Protein AF-A0A1X0IMU0-F1 (afdb_monomer_lite)

Structure (mmCIF, N/CA/C/O backbone):
data_AF-A0A1X0IMU0-F1
#
_entry.id   AF-A0A1X0IMU0-F1
#
loop_
_atom_site.group_PDB
_atom_site.id
_atom_site.type_symbol
_atom_site.label_atom_id
_atom_site.label_alt_id
_atom_site.label_comp_id
_atom_site.label_asym_id
_atom_site.label_entity_id
_atom_site.label_seq_id
_atom_site.pdbx_PDB_ins_code
_atom_site.Cartn_x
_atom_site.Cartn_y
_atom_site.Cartn_z
_atom_site.occupancy
_atom_site.B_iso_or_equiv
_atom_site.auth_seq_id
_atom_site.auth_comp_id
_atom_site.auth_asym_id
_atom_site.auth_atom_id
_atom_site.pdbx_PDB_model_num
ATOM 1 N N . PRO A 1 1 ? 3.581 -2.287 7.346 1.00 54.59 1 PRO A N 1
ATOM 2 C CA . PRO A 1 1 ? 3.733 -0.839 7.056 1.00 54.59 1 PRO A CA 1
ATOM 3 C C . PRO A 1 1 ? 2.803 -0.345 5.921 1.00 54.59 1 PRO A C 1
ATOM 5 O O . PRO A 1 1 ? 3.197 0.488 5.113 1.00 54.59 1 PRO A O 1
ATOM 8 N N . TYR A 1 2 ? 1.553 -0.826 5.875 1.00 52.28 2 TYR A N 1
ATOM 9 C CA . TYR A 1 2 ? 0.602 -0.551 4.787 1.00 52.28 2 TYR A CA 1
ATOM 10 C C . TYR A 1 2 ? -0.325 0.639 5.071 1.00 52.28 2 TYR A C 1
ATOM 12 O O . TYR A 1 2 ? -1.475 0.602 4.677 1.00 52.28 2 TYR A O 1
ATOM 20 N N . HIS A 1 3 ? 0.102 1.682 5.790 1.00 63.00 3 HIS A N 1
ATOM 21 C CA . HIS A 1 3 ? -0.867 2.716 6.214 1.00 63.00 3 HIS A CA 1
ATOM 22 C C . HIS A 1 3 ? -0.364 4.155 6.134 1.00 63.00 3 HIS A C 1
ATOM 24 O O . HIS A 1 3 ? -1.173 5.073 6.161 1.00 63.00 3 HIS A O 1
ATOM 30 N N . HIS A 1 4 ? 0.942 4.393 5.976 1.00 70.50 4 HIS A N 1
ATOM 31 C CA . HIS A 1 4 ? 1.440 5.769 6.023 1.00 70.50 4 HIS A CA 1
ATOM 32 C C . HIS A 1 4 ? 1.094 6.557 4.751 1.00 70.50 4 HIS A C 1
ATOM 34 O O . HIS A 1 4 ? 0.587 7.670 4.831 1.00 70.50 4 HIS A O 1
ATOM 40 N N . ARG A 1 5 ? 1.299 5.956 3.570 1.00 81.62 5 ARG A N 1
ATOM 41 C CA . ARG A 1 5 ? 0.993 6.618 2.292 1.00 81.62 5 ARG A CA 1
ATOM 42 C C . ARG A 1 5 ? -0.511 6.843 2.101 1.00 81.62 5 ARG A C 1
ATOM 44 O O . ARG A 1 5 ? -0.891 7.955 1.768 1.00 81.62 5 ARG A O 1
ATOM 51 N N . ALA A 1 6 ? -1.332 5.822 2.350 1.00 82.25 6 ALA A N 1
ATOM 52 C CA . ALA A 1 6 ? -2.790 5.907 2.212 1.00 82.25 6 ALA A CA 1
ATOM 53 C C . ALA A 1 6 ? -3.396 6.985 3.129 1.00 82.25 6 ALA A C 1
ATOM 55 O O . ALA A 1 6 ? -4.241 7.759 2.699 1.00 82.25 6 ALA A O 1
ATOM 56 N N . HIS A 1 7 ? -2.895 7.107 4.364 1.00 81.06 7 HIS A N 1
ATOM 57 C CA . HIS A 1 7 ? -3.312 8.167 5.285 1.00 81.06 7 HIS A CA 1
ATOM 58 C C . HIS A 1 7 ? -2.972 9.568 4.758 1.00 81.06 7 HIS A C 1
ATOM 60 O O . HIS A 1 7 ? -3.810 10.460 4.782 1.00 81.06 7 HIS A O 1
ATOM 66 N N . HIS A 1 8 ? -1.757 9.774 4.239 1.00 86.75 8 HIS A N 1
ATOM 67 C CA . HIS A 1 8 ? -1.378 11.071 3.668 1.00 86.75 8 HIS A CA 1
ATOM 68 C C . HIS A 1 8 ? -2.117 11.410 2.370 1.00 86.75 8 HIS A C 1
ATOM 70 O O . HIS A 1 8 ? -2.261 12.588 2.054 1.00 86.75 8 HIS A O 1
ATOM 76 N N . HIS A 1 9 ? -2.570 10.399 1.629 1.00 86.94 9 HIS A N 1
ATOM 77 C CA . HIS A 1 9 ? -3.363 10.582 0.417 1.00 86.94 9 HIS A CA 1
ATOM 78 C C . HIS A 1 9 ? -4.855 10.835 0.709 1.00 86.94 9 HIS A C 1
ATOM 80 O O . HIS A 1 9 ? -5.578 11.282 -0.173 1.00 86.94 9 HIS A O 1
ATOM 86 N N . GLY A 1 10 ? -5.309 10.603 1.946 1.00 86.00 10 GLY A N 1
ATOM 87 C CA . GLY A 1 10 ? -6.718 10.727 2.327 1.00 86.00 10 GLY A CA 1
ATOM 88 C C . GLY A 1 10 ? -7.571 9.511 1.961 1.00 86.00 10 GLY A C 1
ATOM 89 O O . GLY A 1 10 ? -8.787 9.569 2.092 1.00 86.00 10 GLY A O 1
ATOM 90 N N . ASP A 1 11 ? -6.950 8.403 1.548 1.00 88.62 11 ASP A N 1
ATOM 91 C CA . ASP A 1 11 ? -7.658 7.157 1.219 1.00 88.62 11 ASP A CA 1
ATOM 92 C C . ASP A 1 11 ? -8.204 6.460 2.476 1.00 88.62 11 ASP A C 1
ATOM 94 O O . ASP A 1 11 ? -9.082 5.604 2.387 1.00 88.62 11 ASP A O 1
ATOM 98 N N . ILE A 1 12 ? -7.646 6.790 3.647 1.00 91.62 12 ILE A N 1
ATOM 99 C CA . ILE A 1 12 ? -8.080 6.273 4.945 1.00 91.62 12 ILE A CA 1
ATOM 100 C C . ILE A 1 12 ? -8.088 7.369 6.011 1.00 91.62 12 ILE A C 1
ATOM 102 O O . ILE A 1 12 ? -7.204 8.228 6.048 1.00 91.62 12 ILE A O 1
ATOM 106 N N . THR A 1 13 ? -9.027 7.268 6.949 1.00 92.50 13 THR A N 1
ATOM 107 C CA . THR A 1 13 ? -9.080 8.098 8.161 1.00 92.50 13 THR A CA 1
ATOM 108 C C . THR A 1 13 ? -8.714 7.253 9.378 1.00 92.50 13 THR A C 1
ATOM 110 O O . THR A 1 13 ? -9.263 6.172 9.567 1.00 92.50 13 THR A O 1
ATOM 113 N N . ILE A 1 14 ? -7.800 7.729 10.228 1.00 90.81 14 ILE A N 1
ATOM 114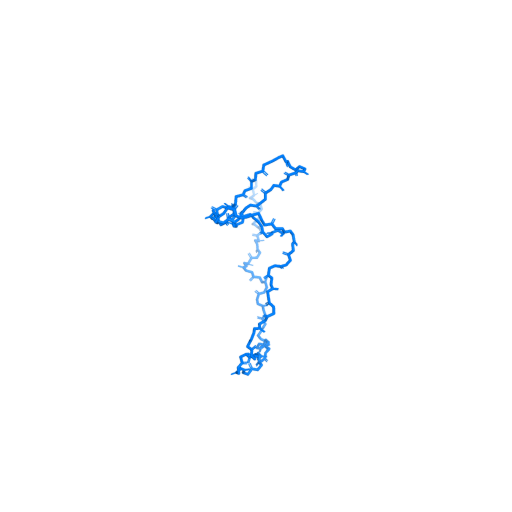 C CA . ILE A 1 14 ? -7.412 7.046 11.471 1.00 90.81 14 ILE A CA 1
ATOM 115 C C . ILE A 1 14 ? -7.908 7.872 12.658 1.00 90.81 14 ILE A C 1
ATOM 117 O O . ILE A 1 14 ? -7.593 9.054 12.769 1.00 90.81 14 ILE A O 1
ATOM 121 N N . THR A 1 15 ? -8.674 7.252 13.555 1.00 91.38 15 THR A N 1
ATOM 122 C CA . THR A 1 15 ? -9.262 7.904 14.736 1.00 91.38 15 THR A CA 1
ATOM 123 C C . THR A 1 15 ? -9.048 7.077 16.006 1.00 91.38 15 THR A C 1
ATOM 125 O O . THR A 1 15 ? -8.758 5.881 15.943 1.00 91.38 15 THR A O 1
ATOM 128 N N . GLY A 1 16 ? -9.213 7.715 17.168 1.00 89.69 16 GLY A N 1
ATOM 129 C CA . GLY A 1 16 ? -9.143 7.064 18.478 1.00 89.69 16 GLY A CA 1
ATOM 130 C C . GLY A 1 16 ? -7.747 7.059 19.117 1.00 89.69 16 GLY A C 1
ATOM 131 O O . GLY A 1 16 ? -6.772 7.526 18.524 1.00 89.69 16 GLY A O 1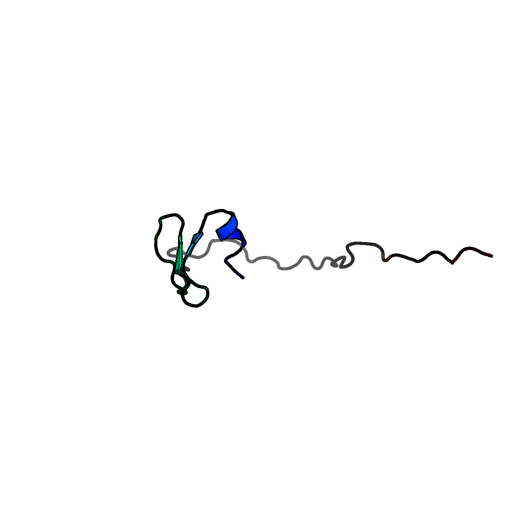
ATOM 132 N N . PRO A 1 17 ? -7.638 6.576 20.368 1.00 91.94 17 PRO A N 1
ATOM 133 C CA . PRO A 1 17 ? -6.363 6.468 21.066 1.00 91.94 17 PRO A CA 1
ATOM 134 C C . PRO A 1 17 ? -5.515 5.333 20.478 1.00 91.94 17 PRO A C 1
ATOM 136 O O . PRO A 1 17 ? -6.044 4.370 19.930 1.00 91.94 17 PRO A O 1
ATOM 139 N N . ALA A 1 18 ? -4.193 5.392 20.662 1.00 85.88 18 ALA A N 1
ATOM 140 C CA . ALA A 1 18 ? -3.243 4.441 20.064 1.00 85.88 18 ALA A CA 1
ATOM 141 C C . ALA A 1 18 ? -3.553 2.951 20.335 1.00 85.88 18 ALA A C 1
ATOM 143 O O . ALA A 1 18 ? -3.230 2.097 19.515 1.00 85.88 18 ALA A O 1
ATOM 144 N N . HIS A 1 19 ? -4.197 2.638 21.463 1.00 89.25 19 HIS A N 1
ATOM 145 C CA . HIS A 1 19 ? -4.573 1.271 21.848 1.00 89.25 19 HIS A CA 1
ATOM 146 C C . HIS A 1 19 ? -5.949 0.828 21.314 1.00 89.25 19 HIS A C 1
ATOM 148 O O . HIS A 1 19 ? -6.313 -0.334 21.466 1.00 89.25 19 HIS A O 1
ATOM 154 N N . GLN A 1 20 ? -6.729 1.741 20.727 1.00 88.75 20 GLN A N 1
ATOM 155 C CA . GLN A 1 20 ? -8.076 1.497 20.198 1.00 88.75 20 GLN A CA 1
ATOM 156 C C . GLN A 1 20 ? -8.288 2.291 18.903 1.00 88.75 20 GLN A C 1
ATOM 158 O O . GLN A 1 20 ? -9.236 3.067 18.769 1.00 88.75 20 GLN A O 1
ATOM 163 N N . LEU A 1 21 ? -7.363 2.127 17.959 1.00 89.06 21 LEU A N 1
ATOM 164 C CA . LEU A 1 21 ? -7.448 2.795 16.668 1.00 89.06 21 LEU A CA 1
ATOM 165 C C . LEU A 1 21 ? -8.612 2.236 15.848 1.00 89.06 21 LEU A C 1
ATOM 167 O O . LEU A 1 21 ? -8.754 1.022 15.700 1.00 89.06 21 LEU A O 1
ATOM 171 N N . THR A 1 22 ? -9.398 3.140 15.273 1.00 90.94 22 THR A N 1
ATOM 172 C CA . THR A 1 22 ? -10.380 2.833 14.232 1.00 90.94 22 THR A CA 1
ATOM 173 C C . THR A 1 22 ? -9.873 3.407 12.918 1.00 90.94 22 THR A C 1
ATOM 175 O O . THR A 1 22 ? -9.521 4.586 12.850 1.00 90.94 22 THR A O 1
ATOM 178 N N . VAL A 1 23 ? -9.816 2.570 11.884 1.00 89.75 23 VAL A N 1
ATOM 179 C CA . VAL A 1 23 ? -9.428 2.976 10.531 1.00 89.75 23 VAL A CA 1
ATOM 180 C C . VAL A 1 23 ? -10.670 2.913 9.656 1.00 89.75 23 VAL A C 1
ATOM 182 O O . VAL A 1 23 ? -11.324 1.876 9.617 1.00 89.75 23 VAL A O 1
ATOM 185 N N . LEU A 1 24 ? -10.992 4.011 8.984 1.00 91.62 24 LEU A N 1
ATOM 186 C CA . LEU A 1 24 ? -12.075 4.100 8.009 1.00 91.62 24 LEU A CA 1
ATOM 187 C C . LEU A 1 24 ? -11.483 4.218 6.606 1.00 91.62 24 LEU A C 1
ATOM 189 O O . LEU A 1 24 ? -10.389 4.771 6.463 1.00 91.62 24 LEU A O 1
ATOM 193 N N . ASP A 1 25 ? -12.182 3.723 5.593 1.00 88.75 25 ASP A N 1
ATOM 194 C CA . ASP A 1 25 ? -11.876 4.052 4.199 1.00 88.75 25 ASP A CA 1
ATOM 195 C C . ASP A 1 25 ? -12.393 5.450 3.808 1.00 88.75 25 ASP A C 1
ATOM 197 O O . ASP A 1 25 ? -12.856 6.227 4.651 1.00 88.75 25 ASP A O 1
ATOM 201 N N . SER A 1 26 ? -12.269 5.788 2.525 1.00 88.56 26 SER A N 1
ATOM 202 C CA . SER A 1 26 ? -12.738 7.051 1.953 1.00 88.56 26 SER A CA 1
ATOM 203 C C . SER A 1 26 ? -14.258 7.226 1.992 1.00 88.56 26 SER A C 1
ATOM 205 O O . SER A 1 26 ? -14.727 8.362 1.953 1.00 88.56 26 SER A O 1
ATOM 207 N N . ASP A 1 27 ? -15.017 6.133 2.078 1.00 89.75 27 ASP A N 1
ATOM 208 C CA . ASP A 1 27 ? -16.480 6.141 2.151 1.00 89.75 27 ASP A CA 1
ATOM 209 C C . ASP A 1 27 ? -16.982 6.202 3.609 1.00 89.75 27 ASP A C 1
ATOM 211 O O . ASP A 1 27 ? -18.166 6.431 3.864 1.00 89.75 27 ASP A O 1
ATOM 215 N N . GLY A 1 28 ? -16.067 6.088 4.580 1.00 89.44 28 GLY A N 1
ATOM 216 C CA . GLY A 1 28 ? -16.352 6.140 6.012 1.00 89.44 28 GLY A CA 1
ATOM 217 C C . GLY A 1 28 ? -16.627 4.771 6.635 1.00 89.44 28 GLY A C 1
ATOM 218 O O . GLY A 1 28 ? -17.005 4.709 7.808 1.00 89.44 28 GLY A O 1
ATOM 219 N N . ASP A 1 29 ? -16.413 3.683 5.894 1.00 89.44 29 ASP A N 1
ATOM 220 C CA . ASP A 1 29 ? -16.648 2.331 6.379 1.00 89.44 29 ASP A CA 1
ATOM 221 C C . ASP A 1 29 ? -15.457 1.816 7.207 1.00 89.44 29 ASP A C 1
ATOM 223 O O . ASP A 1 29 ? -14.291 2.032 6.856 1.00 89.44 29 ASP A O 1
ATOM 227 N N . PRO A 1 30 ? -15.707 1.112 8.330 1.00 89.62 30 PRO A N 1
ATOM 228 C CA . PRO A 1 30 ? -14.643 0.611 9.185 1.00 89.62 30 PRO A CA 1
ATOM 229 C C . PRO A 1 30 ? -13.855 -0.518 8.517 1.00 89.62 30 PRO A C 1
ATOM 231 O O . PRO A 1 30 ? -14.357 -1.620 8.275 1.00 89.62 30 PRO A O 1
ATOM 234 N N . LEU A 1 31 ? -12.563 -0.273 8.311 1.00 86.69 31 LEU A N 1
ATOM 235 C CA . LEU A 1 31 ? -11.614 -1.261 7.829 1.00 86.69 31 LEU A CA 1
ATOM 236 C C . LEU A 1 31 ? -11.230 -2.216 8.960 1.00 86.69 31 LEU A C 1
ATOM 238 O O . LEU A 1 31 ? -10.712 -1.829 10.008 1.00 86.69 31 LEU A O 1
ATOM 242 N N . THR A 1 32 ? -11.454 -3.506 8.725 1.00 84.31 32 THR A N 1
ATOM 243 C CA . THR A 1 32 ? -11.015 -4.569 9.636 1.00 84.31 32 THR A CA 1
ATOM 244 C C . THR A 1 32 ? -9.659 -5.117 9.200 1.00 84.31 32 THR A C 1
ATOM 246 O O . THR A 1 32 ? -9.280 -5.016 8.037 1.00 84.31 32 THR A O 1
ATOM 249 N N . SER A 1 33 ? -8.940 -5.792 10.099 1.00 77.38 33 SER A N 1
ATOM 250 C CA . SER A 1 33 ? -7.683 -6.482 9.756 1.00 77.38 33 SER A CA 1
ATOM 251 C C . SER A 1 33 ? -7.864 -7.687 8.818 1.00 77.38 33 SER A C 1
ATOM 253 O O . SER A 1 33 ? -6.901 -8.404 8.548 1.00 77.38 33 SER A O 1
ATOM 255 N N . ARG A 1 34 ? -9.089 -7.969 8.357 1.00 78.12 34 ARG A N 1
ATOM 256 C CA . ARG A 1 34 ? -9.352 -9.061 7.422 1.00 78.12 34 ARG A CA 1
ATOM 257 C C . ARG A 1 34 ? -8.843 -8.692 6.037 1.00 78.12 34 ARG A C 1
ATOM 259 O O . ARG A 1 34 ? -8.928 -7.548 5.602 1.00 78.12 34 ARG A O 1
ATOM 266 N N . SER A 1 35 ? -8.355 -9.701 5.328 1.00 72.06 35 SER A N 1
ATOM 267 C CA . SER A 1 35 ? -8.002 -9.550 3.923 1.00 72.06 35 SER A CA 1
ATOM 268 C C . SER A 1 35 ? -9.234 -9.131 3.117 1.00 72.06 35 SER A C 1
ATOM 270 O O . SER A 1 35 ? -10.250 -9.825 3.137 1.00 72.06 35 SER A O 1
ATOM 272 N N . LEU A 1 36 ? -9.124 -8.019 2.389 1.00 71.81 36 LEU A N 1
ATOM 273 C CA . LEU A 1 36 ? -10.086 -7.634 1.353 1.00 71.81 36 LEU A CA 1
ATOM 274 C C . LEU A 1 36 ? -9.834 -8.368 0.030 1.00 71.81 36 LEU A C 1
ATOM 276 O O . LEU A 1 36 ? -10.642 -8.247 -0.890 1.00 71.81 36 LEU A O 1
ATOM 280 N N . ALA A 1 37 ? -8.721 -9.104 -0.091 1.00 77.25 37 ALA A N 1
ATOM 281 C CA . ALA A 1 37 ? -8.393 -9.819 -1.313 1.00 77.25 37 ALA A CA 1
ATOM 282 C C . ALA A 1 37 ? -9.489 -10.847 -1.604 1.00 77.25 37 ALA A C 1
ATOM 284 O O . ALA A 1 37 ? -9.648 -11.838 -0.887 1.00 77.25 37 ALA A O 1
ATOM 285 N N . ARG A 1 38 ? -10.260 -10.589 -2.659 1.00 76.19 38 ARG A N 1
ATOM 286 C CA . ARG A 1 38 ? -1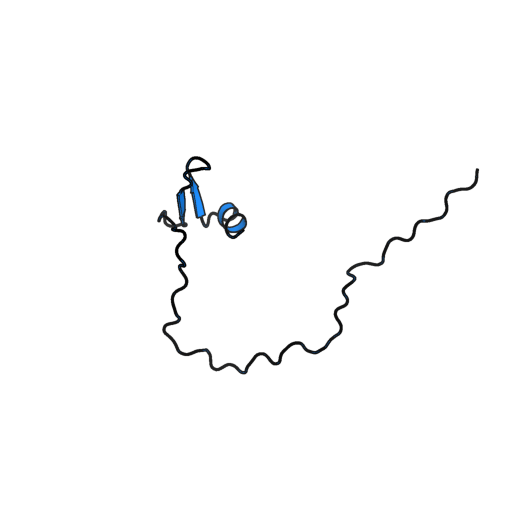1.238 -11.537 -3.177 1.00 76.19 38 ARG A CA 1
ATOM 287 C C . ARG A 1 38 ? -10.541 -12.453 -4.178 1.00 76.19 38 ARG A C 1
ATOM 289 O O . ARG A 1 38 ? -9.733 -11.960 -4.970 1.00 76.19 38 ARG A O 1
ATOM 296 N N . PRO A 1 39 ? -10.848 -13.760 -4.171 1.00 81.38 39 PRO A N 1
ATOM 297 C CA . PRO A 1 39 ? -10.438 -14.634 -5.254 1.00 81.38 39 PRO A CA 1
ATOM 298 C C . PRO A 1 39 ? -10.895 -14.040 -6.596 1.00 81.38 39 PRO A C 1
ATOM 300 O O . PRO A 1 39 ? -12.001 -13.496 -6.669 1.00 81.38 39 PRO A O 1
ATOM 303 N N . PRO A 1 40 ? -10.070 -14.108 -7.651 1.00 83.94 40 PRO A N 1
ATOM 304 C CA . PRO A 1 40 ? -10.501 -13.692 -8.976 1.00 83.94 40 PRO A CA 1
ATOM 305 C C . PRO A 1 40 ? -11.685 -14.556 -9.436 1.00 83.94 40 PRO A C 1
ATOM 307 O O . PRO A 1 40 ? -11.657 -15.777 -9.3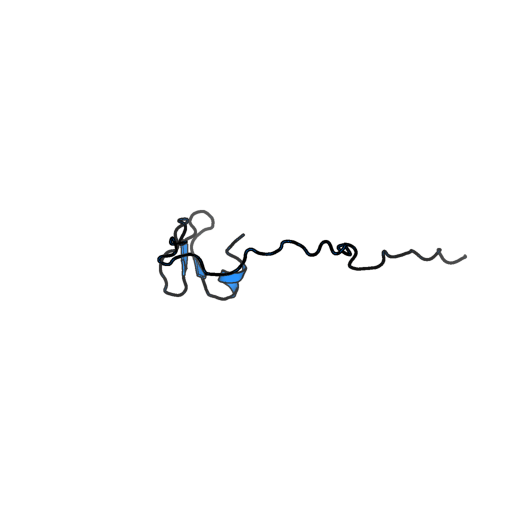11 1.00 83.94 40 PRO A O 1
ATOM 310 N N . ASN A 1 41 ? -12.718 -13.919 -9.996 1.00 90.06 41 ASN A N 1
ATOM 311 C CA . ASN A 1 41 ? -13.904 -14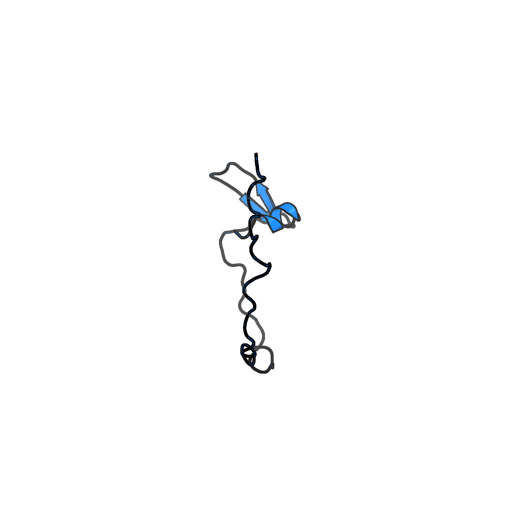.604 -10.541 1.00 90.06 41 ASN A CA 1
ATOM 312 C C . ASN A 1 41 ? -13.725 -15.050 -12.005 1.00 90.06 41 ASN A C 1
ATOM 314 O O . ASN A 1 41 ? -14.671 -15.512 -12.639 1.00 90.06 41 ASN A O 1
ATOM 318 N N . HIS A 1 42 ? -12.529 -14.872 -12.559 1.00 86.75 42 HIS A N 1
ATOM 319 C CA . HIS A 1 42 ? -12.212 -15.117 -13.960 1.00 86.75 42 HIS A CA 1
ATOM 320 C C . HIS A 1 42 ? -10.985 -16.025 -14.065 1.00 86.75 42 HIS A C 1
ATOM 322 O O . HIS A 1 42 ? -10.172 -16.050 -13.133 1.00 86.75 42 HIS A O 1
ATOM 328 N N . PRO A 1 43 ? -10.839 -16.772 -15.175 1.00 90.56 43 PRO A N 1
ATOM 329 C CA . PRO A 1 43 ? -9.628 -17.540 -15.424 1.00 90.56 43 PRO A CA 1
ATOM 330 C C . PRO A 1 43 ? -8.390 -16.627 -15.410 1.00 90.56 43 PRO A C 1
ATOM 332 O O . PRO A 1 43 ? -8.509 -15.427 -15.684 1.00 90.56 43 PRO A O 1
ATOM 335 N N . PRO A 1 44 ? -7.201 -17.175 -15.100 1.00 87.62 44 PRO A N 1
ATOM 336 C CA . PRO A 1 44 ? -5.950 -16.441 -15.231 1.00 87.62 44 PRO A CA 1
ATOM 337 C C . PRO A 1 44 ? -5.810 -15.821 -16.630 1.00 87.62 44 PRO A C 1
ATOM 339 O O . PRO A 1 44 ? -6.309 -16.398 -17.599 1.00 87.62 44 PRO A O 1
ATOM 342 N N . PRO A 1 45 ? -5.140 -14.664 -16.755 1.00 88.81 45 PRO A N 1
ATOM 343 C CA . PRO A 1 45 ? -4.895 -14.060 -18.057 1.00 88.81 45 PRO A CA 1
ATOM 344 C C . PRO A 1 45 ? -4.101 -15.017 -18.955 1.00 88.81 45 PRO A C 1
ATOM 346 O O . PRO A 1 45 ? -3.159 -15.663 -18.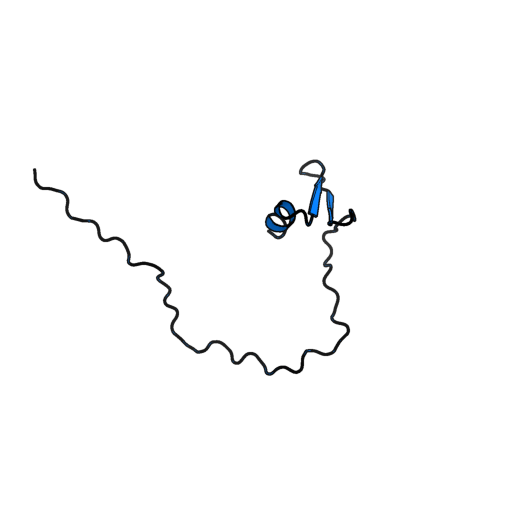493 1.00 88.81 45 PRO A O 1
ATOM 349 N N . ASP A 1 46 ? -4.468 -15.076 -20.237 1.00 94.62 46 ASP A N 1
ATOM 350 C CA . ASP A 1 46 ? -3.763 -15.859 -21.259 1.00 94.62 46 ASP A CA 1
ATOM 351 C C . ASP A 1 46 ? -2.489 -15.124 -21.698 1.00 94.62 46 ASP A C 1
ATOM 353 O O . ASP A 1 46 ? -2.418 -14.494 -22.754 1.00 94.62 46 ASP A O 1
ATOM 357 N N . VAL A 1 47 ? -1.501 -15.104 -20.803 1.00 93.75 47 VAL A N 1
ATOM 358 C CA . VAL A 1 47 ? -0.195 -14.478 -21.019 1.00 93.75 47 VAL A CA 1
ATOM 359 C C . VAL A 1 47 ? 0.915 -15.512 -20.832 1.00 93.75 47 VAL A C 1
ATOM 361 O O . VAL A 1 47 ? 0.840 -16.328 -19.907 1.00 93.75 47 VAL A O 1
ATOM 364 N N . PRO A 1 48 ? 1.970 -15.494 -21.671 1.00 93.81 48 PRO A N 1
ATOM 365 C CA . PRO A 1 48 ? 3.124 -16.358 -21.476 1.00 93.81 48 PRO A CA 1
ATOM 366 C C . PRO A 1 48 ? 3.752 -16.151 -20.091 1.00 93.81 48 PRO A C 1
ATOM 368 O O . PRO A 1 48 ? 3.755 -15.024 -19.583 1.00 93.81 48 PRO A O 1
ATOM 371 N N . PRO A 1 49 ? 4.335 -17.199 -19.485 1.00 89.31 49 PRO A N 1
ATOM 372 C CA . PRO A 1 49 ? 5.081 -17.055 -18.243 1.00 89.31 49 PRO A CA 1
ATOM 373 C C . PRO A 1 49 ? 6.172 -15.991 -18.369 1.00 89.31 49 PRO A C 1
ATOM 375 O O . PRO A 1 49 ? 6.828 -15.885 -19.408 1.00 89.31 49 PRO A O 1
ATOM 378 N N . CYS A 1 50 ? 6.405 -15.235 -17.293 1.00 88.50 50 CYS A N 1
ATOM 379 C CA . CYS A 1 50 ? 7.536 -14.316 -17.236 1.00 88.50 50 CYS A CA 1
ATOM 380 C C . CYS A 1 50 ? 8.828 -15.097 -17.547 1.00 88.50 50 CYS A C 1
ATOM 382 O O . CYS A 1 50 ? 9.126 -16.044 -16.814 1.00 88.50 50 CYS A O 1
ATOM 384 N N . PRO A 1 51 ? 9.618 -14.711 -18.570 1.00 87.94 51 PRO A N 1
ATOM 385 C CA . PRO A 1 51 ? 10.793 -15.472 -19.015 1.00 87.94 51 PRO A CA 1
ATOM 386 C C . PRO A 1 51 ? 11.935 -15.522 -17.984 1.00 87.94 51 PRO A C 1
ATOM 388 O O . PRO A 1 51 ? 12.958 -16.158 -18.220 1.00 87.94 51 PRO A O 1
ATOM 391 N N . GLY A 1 52 ? 11.758 -14.882 -16.826 1.00 86.31 52 GLY A N 1
ATOM 392 C CA . GLY A 1 52 ? 12.763 -14.763 -15.783 1.00 86.31 52 GLY A CA 1
ATOM 393 C C . GLY A 1 52 ? 13.688 -13.563 -16.007 1.00 86.31 52 GLY A C 1
ATOM 394 O O . GLY A 1 52 ? 13.495 -12.779 -16.938 1.00 86.31 52 GLY A O 1
ATOM 395 N N . PRO A 1 53 ? 14.670 -13.366 -15.116 1.00 86.44 53 PRO A N 1
ATOM 396 C CA . PRO A 1 53 ? 15.668 -12.318 -15.281 1.00 86.44 53 PRO A CA 1
ATOM 397 C C . PRO A 1 53 ? 16.524 -12.580 -16.528 1.00 86.44 53 PRO A C 1
ATOM 399 O O . PRO A 1 53 ? 16.879 -13.719 -16.818 1.00 86.44 53 PRO A O 1
ATOM 402 N N . THR A 1 54 ? 16.933 -11.516 -17.219 1.00 83.81 54 THR A N 1
ATOM 403 C CA . THR A 1 54 ? 17.771 -11.558 -18.437 1.00 83.81 54 THR A CA 1
ATOM 404 C C . THR A 1 54 ? 19.188 -12.096 -18.201 1.00 83.81 54 THR A C 1
ATOM 406 O O . THR A 1 54 ? 19.942 -12.293 -19.150 1.00 83.81 54 THR A O 1
ATOM 409 N N . GLY A 1 55 ? 19.583 -12.314 -16.942 1.00 84.81 55 GLY A N 1
ATOM 410 C CA . GLY A 1 55 ? 20.950 -12.680 -16.565 1.00 84.81 55 GLY A CA 1
ATOM 411 C C . GLY A 1 55 ? 21.938 -11.510 -16.623 1.00 84.81 55 GLY A C 1
ATOM 412 O O . GLY A 1 55 ? 23.129 -11.702 -16.373 1.00 84.81 55 GLY A O 1
ATOM 413 N N . GLU A 1 56 ? 21.470 -10.295 -16.922 1.00 85.44 56 GLU A N 1
ATOM 414 C CA . GLU A 1 56 ? 22.302 -9.098 -16.887 1.00 85.44 56 GLU A CA 1
ATOM 415 C C . GLU A 1 56 ? 22.862 -8.863 -15.482 1.00 85.44 56 GLU A C 1
ATOM 417 O O . GLU A 1 56 ? 22.185 -9.007 -14.459 1.00 85.44 56 GLU A O 1
ATOM 422 N N . ARG A 1 57 ? 24.144 -8.498 -15.422 1.00 80.94 57 ARG A N 1
ATOM 423 C CA . ARG A 1 57 ? 24.822 -8.241 -14.153 1.00 80.94 57 ARG A CA 1
ATOM 424 C C . ARG A 1 57 ? 24.289 -6.953 -13.543 1.00 80.94 57 ARG A C 1
ATOM 426 O O . ARG A 1 57 ? 24.482 -5.875 -14.100 1.00 80.94 57 ARG A O 1
ATOM 433 N N . ALA A 1 58 ? 23.718 -7.059 -12.350 1.00 78.75 58 ALA A N 1
ATOM 434 C CA . ALA A 1 58 ? 23.352 -5.889 -11.570 1.00 78.75 58 ALA A CA 1
ATOM 435 C C . ALA A 1 58 ? 24.603 -5.061 -11.223 1.00 78.75 58 ALA A C 1
ATOM 437 O O . ALA A 1 58 ? 25.528 -5.542 -10.557 1.00 78.75 58 ALA A O 1
ATOM 438 N N . GLN A 1 59 ? 24.617 -3.798 -11.652 1.00 78.75 59 GLN A N 1
ATOM 439 C CA . GLN A 1 59 ? 25.542 -2.793 -11.135 1.00 78.75 59 GLN A CA 1
ATOM 440 C C . GLN A 1 59 ? 25.029 -2.367 -9.757 1.00 78.75 59 GLN A C 1
ATOM 442 O O . GLN A 1 59 ? 24.187 -1.491 -9.619 1.00 78.75 59 GLN A O 1
ATOM 447 N N . TRP A 1 60 ? 25.498 -3.051 -8.717 1.00 76.25 60 TRP A N 1
ATOM 448 C CA . TRP A 1 60 ? 25.065 -2.837 -7.330 1.00 76.25 60 TRP A CA 1
ATOM 449 C C . TRP A 1 60 ? 25.676 -1.586 -6.681 1.00 76.25 60 TRP A C 1
ATOM 451 O O . TRP A 1 60 ? 25.362 -1.264 -5.535 1.00 76.25 60 TRP A O 1
ATOM 461 N N . LYS A 1 61 ? 26.553 -0.873 -7.395 1.00 79.69 61 LYS A N 1
ATOM 462 C CA . LYS A 1 61 ? 27.093 0.416 -6.964 1.00 79.69 61 LYS A CA 1
ATOM 463 C C . LYS A 1 61 ? 26.413 1.531 -7.744 1.00 79.69 61 LYS A C 1
ATOM 465 O O . LYS A 1 61 ? 26.624 1.664 -8.943 1.00 79.69 61 LYS A O 1
ATOM 470 N N . TRP A 1 62 ? 25.657 2.356 -7.028 1.00 78.06 62 TRP A N 1
ATOM 471 C CA . TRP A 1 62 ? 25.004 3.554 -7.563 1.00 78.06 62 TRP A CA 1
ATOM 472 C C . TRP A 1 62 ? 25.927 4.788 -7.574 1.00 78.06 62 TRP A C 1
ATOM 474 O O . TRP A 1 62 ? 25.518 5.848 -8.035 1.00 78.06 62 TRP A O 1
ATOM 484 N N . TYR A 1 63 ? 27.157 4.676 -7.049 1.00 80.00 63 TYR A N 1
ATOM 485 C CA . TYR A 1 63 ? 28.121 5.777 -6.949 1.00 80.00 63 TYR A CA 1
ATOM 486 C C . TYR A 1 63 ? 29.570 5.268 -6.778 1.00 80.00 63 TYR A C 1
ATOM 488 O O . TYR A 1 63 ? 29.787 4.170 -6.249 1.00 80.00 63 TYR A O 1
ATOM 496 N N . GLN A 1 64 ? 30.570 6.058 -7.196 1.00 83.50 64 GLN A N 1
ATOM 497 C CA . GLN A 1 64 ? 31.991 5.805 -6.909 1.00 83.50 64 GLN A CA 1
ATOM 498 C C . GLN A 1 64 ? 32.329 6.148 -5.447 1.00 83.50 64 GLN A C 1
ATOM 500 O O . GLN A 1 64 ? 32.140 7.288 -5.045 1.00 83.50 64 GLN A O 1
ATOM 505 N N . PRO A 1 65 ? 32.888 5.230 -4.637 1.00 84.56 65 PRO A N 1
ATOM 506 C CA . PRO A 1 65 ? 33.249 5.543 -3.255 1.00 84.56 65 PRO A CA 1
ATOM 507 C C . PRO A 1 65 ? 34.230 6.721 -3.180 1.00 84.56 65 PRO A C 1
ATOM 509 O O . PRO A 1 65 ? 35.167 6.815 -3.971 1.00 84.56 65 PRO A O 1
ATOM 512 N N . PHE A 1 66 ? 34.009 7.608 -2.210 1.00 87.44 66 PHE A N 1
ATOM 513 C CA . PHE A 1 66 ? 34.869 8.762 -1.970 1.00 87.44 66 PHE A CA 1
ATOM 514 C C . PHE A 1 66 ? 36.304 8.323 -1.644 1.00 87.44 66 PHE A C 1
ATOM 516 O O . PHE A 1 66 ? 36.518 7.458 -0.794 1.00 87.44 66 PHE A O 1
ATOM 523 N N . GLN A 1 67 ? 37.281 8.951 -2.298 1.00 91.12 67 GLN A N 1
ATOM 524 C CA . GLN A 1 67 ? 38.702 8.799 -1.997 1.00 91.12 67 GLN A CA 1
ATOM 525 C C . GLN A 1 67 ? 39.190 10.064 -1.271 1.00 91.12 67 GLN A C 1
ATOM 527 O O . GLN A 1 67 ? 39.160 11.143 -1.869 1.00 91.12 67 GLN A O 1
ATOM 532 N N . PRO A 1 68 ? 39.614 9.972 0.005 1.00 90.69 68 PRO A N 1
ATOM 533 C CA . PRO A 1 68 ? 40.096 11.131 0.745 1.00 90.69 68 PRO A CA 1
ATOM 534 C C . PRO A 1 68 ? 41.391 11.675 0.138 1.00 90.69 68 PRO A C 1
ATOM 536 O O . PRO A 1 68 ? 42.283 10.919 -0.251 1.00 90.69 68 PRO A O 1
ATOM 539 N N . LYS A 1 69 ? 41.501 13.005 0.080 1.00 90.75 69 LYS A N 1
ATOM 540 C CA . LYS A 1 69 ? 42.739 13.692 -0.300 1.00 90.75 69 LYS A CA 1
ATOM 541 C C . LYS A 1 69 ? 43.715 13.681 0.883 1.00 90.75 69 LYS A C 1
ATOM 543 O O . LYS A 1 69 ? 43.282 13.733 2.033 1.00 90.75 69 LYS A O 1
ATOM 548 N N . ALA A 1 70 ? 45.017 13.628 0.599 1.00 91.56 70 ALA A N 1
ATOM 549 C CA . ALA A 1 70 ? 46.051 13.771 1.621 1.00 91.56 70 ALA A CA 1
ATOM 550 C C . ALA A 1 70 ? 45.905 15.112 2.380 1.00 91.56 70 ALA A C 1
ATOM 552 O O . ALA A 1 70 ? 45.492 16.104 1.764 1.00 91.56 70 ALA A O 1
ATOM 553 N N . PRO A 1 71 ? 46.215 15.152 3.692 1.00 89.38 71 PRO A N 1
ATOM 554 C CA . PRO A 1 71 ? 46.204 16.394 4.458 1.00 89.38 71 PRO A CA 1
ATOM 555 C C . PRO A 1 71 ? 47.233 17.404 3.911 1.00 89.38 71 PRO A C 1
ATOM 557 O O . PRO A 1 71 ? 48.235 16.987 3.328 1.00 89.38 71 PRO A O 1
ATOM 560 N N . PRO A 1 72 ? 46.986 18.720 4.060 1.00 87.25 72 PRO A N 1
ATOM 561 C CA . PRO A 1 72 ? 47.928 19.757 3.641 1.00 87.25 72 PRO A CA 1
ATOM 562 C C . PRO A 1 72 ? 49.222 19.719 4.474 1.00 87.25 72 PRO A C 1
ATOM 564 O O . PRO A 1 72 ? 49.203 19.308 5.635 1.00 87.25 72 PRO A O 1
ATOM 567 N N . GLU A 1 73 ? 50.334 20.149 3.875 1.00 84.12 73 GLU A N 1
ATOM 568 C CA . GLU A 1 73 ? 51.634 20.296 4.550 1.00 84.12 73 GLU A CA 1
ATOM 569 C C . GLU A 1 73 ? 51.657 21.555 5.441 1.00 84.12 73 GLU A C 1
ATOM 571 O O . GLU A 1 73 ? 50.910 22.504 5.188 1.00 84.12 73 GLU A O 1
ATOM 576 N N . ASN A 1 74 ? 52.467 21.514 6.507 1.00 74.81 74 ASN A N 1
ATOM 577 C CA . ASN A 1 74 ? 52.549 22.525 7.574 1.00 74.81 74 ASN A CA 1
ATOM 578 C C . ASN A 1 74 ? 53.479 23.688 7.205 1.00 74.81 74 ASN A C 1
ATOM 580 O O . ASN A 1 74 ? 54.592 23.388 6.717 1.00 74.81 74 ASN A O 1
#

Sequence (74 aa):
PYHHRAHHHGDITITGPAHQLTVLDSDGDPLTSRSLARPPNHPPPDVPPCPGPTGERAQWKWYQPFQPKAPPEN

pLDDT: mean 84.56, std 8.03, range [52.28, 94.62]

Organism: Mycolicibacterium rhodesiae (NCBI:txid36814)

Secondary structure (DSSP, 8-state):
--SHHHHHHTSEEEES-TTS-EEEETTSPBPPSS---PPPSSPPP--PPP-----PPP---SSPPP-PPPPPP-

Radius of gyration: 24.94 Å; chains: 1; bounding box: 69×40×43 Å

Foldseek 3Di:
DPPDVCVVVQQWDWDDDPVDIFIAGNVRHTDDPDDPDDDDPDDDDPDDPDPDDPPDDDPPDPDDDDDDDDDDDD